Protein AF-A0A9W6GHK4-F1 (afdb_monomer)

Sequence (137 aa):
MLEIPKNQKNQIIHLLKTLLHNEEKVIFAYLYGSFIEQDFFNDIDIAIYCSEIESVFNFQTDMKIKISDELINAGIDISPDYIDLRVINNAPYDFLIEVLDRGVLIVDKNPELRTNLIEKVSLNYRINQIVLSEFYK

Radius of gyration: 15.65 Å; Cα contacts (8 Å, |Δi|>4): 175; chains: 1; bounding box: 34×39×37 Å

Nearest PDB structures (foldseek):
  6m6u-assembly1_A  TM=6.436E-01  e=5.020E-07  Shewanella oneidensis MR-1
  7ae2-assembly1_B-2  TM=5.950E-01  e=4.483E-06  Aphanizomenon flos-aquae 2012/KM1/D3
  8xeh-assembly1_E  TM=6.493E-01  e=2.392E-05  Legionella pneumophila
  7ae9-assembly1_E  TM=5.860E-01  e=6.703E-05  Aphanizomenon flos-aquae 2012/KM1/D3
  3jz0-assembly1_B  TM=6.076E-01  e=1.405E-02  Enterococcus faecium

Solvent-accessible surface area (backbone atoms only — not comparable to full-atom values): 7663 Å² total; per-residue (Å²): 126,48,85,56,55,74,70,56,52,56,51,51,52,53,51,51,30,52,56,48,60,70,35,82,53,46,39,32,30,29,40,20,66,49,48,69,78,41,83,60,29,73,43,46,34,33,42,32,34,58,55,96,69,97,46,70,69,59,52,40,52,54,48,29,46,55,51,21,53,54,35,40,76,73,73,40,91,47,63,40,90,42,41,51,60,42,75,48,80,82,50,59,59,70,62,48,46,53,44,68,76,68,27,48,81,59,34,72,76,46,64,66,64,54,48,55,49,51,52,55,43,52,52,52,47,65,75,41,42,69,62,52,61,62,72,75,106

pLDDT: mean 89.53, std 11.02, range [48.72, 98.44]

Structure (mmCIF, N/CA/C/O backbone):
data_AF-A0A9W6GHK4-F1
#
_entry.id   AF-A0A9W6GHK4-F1
#
loop_
_atom_site.group_PDB
_atom_site.id
_atom_site.type_symbol
_atom_site.label_atom_id
_atom_site.label_alt_id
_atom_site.label_comp_id
_atom_site.label_asym_id
_atom_site.label_entity_id
_atom_site.label_seq_id
_atom_site.pdbx_PDB_ins_code
_atom_site.Cartn_x
_atom_site.Cartn_y
_atom_site.Cartn_z
_atom_site.occupancy
_atom_site.B_iso_or_equiv
_atom_site.auth_seq_id
_atom_site.auth_comp_id
_atom_site.auth_asym_id
_atom_site.auth_atom_id
_atom_site.pdbx_PDB_model_num
ATOM 1 N N . MET A 1 1 ? -7.293 -16.574 12.101 1.00 48.72 1 MET A N 1
ATOM 2 C CA . MET A 1 1 ? -8.280 -16.428 11.017 1.00 48.72 1 MET A CA 1
ATOM 3 C C . MET A 1 1 ? -9.223 -15.322 11.440 1.00 48.72 1 MET A C 1
ATOM 5 O O . MET A 1 1 ? -9.888 -15.484 12.457 1.00 48.72 1 MET A O 1
ATOM 9 N N . LEU A 1 2 ? -9.181 -14.177 10.762 1.00 56.16 2 LEU A N 1
ATOM 10 C CA . LEU A 1 2 ? -10.113 -13.083 11.018 1.00 56.16 2 LEU A CA 1
ATOM 11 C C . LEU A 1 2 ? -11.357 -13.341 10.163 1.00 56.16 2 LEU A C 1
ATOM 13 O O . LEU A 1 2 ? -11.293 -13.325 8.937 1.00 56.16 2 LEU A O 1
ATOM 17 N N . GLU A 1 3 ? -12.491 -13.632 10.796 1.00 56.59 3 GLU A N 1
ATOM 18 C CA . GLU A 1 3 ? -13.773 -13.723 10.093 1.00 56.59 3 GLU A CA 1
ATOM 19 C C . GLU A 1 3 ? -14.415 -12.338 10.072 1.00 56.59 3 GLU A C 1
ATOM 21 O O . GLU A 1 3 ? -15.129 -11.950 10.995 1.00 56.59 3 GLU A O 1
ATOM 26 N N . ILE A 1 4 ? -14.121 -11.563 9.029 1.00 64.50 4 ILE A N 1
ATOM 27 C CA . ILE A 1 4 ? -14.676 -10.220 8.852 1.00 64.50 4 ILE A CA 1
ATOM 28 C C . ILE A 1 4 ? -15.874 -10.311 7.897 1.00 64.50 4 ILE A C 1
ATOM 30 O O . ILE A 1 4 ? -15.704 -10.662 6.727 1.00 64.50 4 ILE A O 1
ATOM 34 N N . PRO A 1 5 ? -17.103 -9.987 8.344 1.00 63.66 5 PRO A N 1
ATOM 35 C CA . PRO A 1 5 ? -18.279 -9.970 7.487 1.00 63.66 5 PRO A CA 1
ATOM 36 C C . PRO A 1 5 ? -18.081 -9.088 6.250 1.00 63.66 5 PRO A C 1
ATOM 38 O O . PRO A 1 5 ? -17.515 -7.998 6.322 1.00 63.66 5 PRO A O 1
ATOM 41 N N . LYS A 1 6 ? -18.662 -9.489 5.115 1.00 66.25 6 LYS A N 1
ATOM 42 C CA . LYS A 1 6 ? -18.575 -8.756 3.836 1.00 66.25 6 LYS A CA 1
ATOM 43 C C . LYS A 1 6 ? -18.933 -7.263 3.930 1.00 66.25 6 LYS A C 1
ATOM 45 O O . LYS A 1 6 ? -18.382 -6.451 3.192 1.00 66.25 6 LYS A O 1
ATOM 50 N N . ASN A 1 7 ? -19.832 -6.887 4.843 1.00 68.88 7 ASN A N 1
ATOM 51 C CA . ASN A 1 7 ? -20.174 -5.483 5.094 1.00 68.88 7 ASN A CA 1
ATOM 52 C C . ASN A 1 7 ? -18.987 -4.694 5.685 1.00 68.88 7 ASN A C 1
ATOM 54 O O . ASN A 1 7 ? -18.662 -3.608 5.209 1.00 68.88 7 ASN A O 1
ATOM 58 N N . GLN A 1 8 ? -18.271 -5.285 6.645 1.00 78.81 8 GLN A N 1
ATOM 59 C CA . GLN A 1 8 ? -17.060 -4.694 7.214 1.00 78.81 8 GLN A CA 1
ATOM 60 C C . GLN A 1 8 ? -15.937 -4.601 6.172 1.00 78.81 8 GLN A C 1
ATOM 62 O O . GLN A 1 8 ? -15.236 -3.599 6.141 1.00 78.81 8 GLN A O 1
ATOM 67 N N . LYS A 1 9 ? -15.817 -5.562 5.243 1.00 85.00 9 LYS A N 1
ATOM 68 C CA . LYS A 1 9 ? -14.825 -5.506 4.148 1.00 85.00 9 LYS A CA 1
ATOM 69 C C . LYS A 1 9 ? -14.945 -4.230 3.304 1.00 85.00 9 LYS A C 1
ATOM 71 O O . LYS A 1 9 ? -13.951 -3.552 3.060 1.00 85.00 9 LYS A O 1
ATOM 76 N N . ASN A 1 10 ? -16.160 -3.864 2.892 1.00 87.88 10 ASN A N 1
ATOM 77 C CA . ASN A 1 10 ? -16.385 -2.632 2.126 1.00 87.88 10 ASN A CA 1
ATOM 78 C C . ASN A 1 10 ? -16.068 -1.373 2.945 1.00 87.88 10 ASN A C 1
ATOM 80 O O . ASN A 1 10 ? -15.508 -0.417 2.407 1.00 87.88 10 ASN A O 1
ATOM 84 N N . GLN A 1 11 ? -16.397 -1.384 4.239 1.00 90.25 11 GLN A N 1
ATOM 85 C CA . GLN A 1 11 ? -16.070 -0.294 5.155 1.00 90.25 11 GLN A CA 1
ATOM 86 C C . GLN A 1 11 ? -14.551 -0.136 5.318 1.00 90.25 11 GLN A C 1
ATOM 88 O O . GLN A 1 11 ? -14.049 0.976 5.177 1.00 90.25 11 GLN A O 1
ATOM 93 N N . ILE A 1 12 ? -13.813 -1.236 5.503 1.00 92.19 12 ILE A N 1
ATOM 94 C CA . ILE A 1 12 ? -12.342 -1.253 5.550 1.00 92.19 12 ILE A CA 1
ATOM 95 C C . ILE A 1 12 ? -11.771 -0.632 4.274 1.00 92.19 12 ILE A C 1
ATOM 97 O O . ILE A 1 12 ? -10.981 0.302 4.348 1.00 92.19 12 ILE A O 1
ATOM 101 N N . ILE A 1 13 ? -12.212 -1.086 3.095 1.00 93.69 13 ILE A N 1
ATOM 102 C CA . ILE A 1 13 ? -11.730 -0.548 1.813 1.00 93.69 13 ILE A CA 1
ATOM 103 C C . ILE A 1 13 ? -11.984 0.962 1.721 1.00 93.69 13 ILE A C 1
ATOM 105 O O . ILE A 1 13 ? -11.124 1.699 1.243 1.00 93.69 13 ILE A O 1
ATOM 109 N N . HIS A 1 14 ? -13.147 1.440 2.168 1.00 94.75 14 HIS A N 1
ATOM 110 C CA . HIS A 1 14 ? -13.471 2.865 2.144 1.00 94.75 14 HIS A CA 1
ATOM 111 C C . HIS A 1 14 ? -12.576 3.692 3.082 1.00 94.75 14 HIS A C 1
ATOM 113 O O . HIS A 1 14 ? -12.081 4.750 2.683 1.00 94.75 14 HIS A O 1
ATOM 119 N N . LEU A 1 15 ? -12.323 3.194 4.295 1.00 96.12 15 LEU A N 1
ATOM 120 C CA . LEU A 1 15 ? -11.421 3.828 5.259 1.00 96.12 15 LEU A CA 1
ATOM 121 C C . LEU A 1 15 ? -9.986 3.862 4.728 1.00 96.12 15 LEU A C 1
ATOM 123 O O . LEU A 1 15 ? -9.373 4.927 4.698 1.00 96.12 15 LEU A O 1
ATOM 127 N N . LEU A 1 16 ? -9.488 2.740 4.200 1.00 97.06 16 LEU A N 1
ATOM 128 C CA . LEU A 1 16 ? -8.157 2.648 3.594 1.00 97.06 16 LEU A CA 1
ATOM 129 C C . LEU A 1 16 ? -7.998 3.613 2.420 1.00 97.06 16 LEU A C 1
ATOM 131 O O . LEU A 1 16 ? -7.000 4.327 2.350 1.00 97.06 16 LEU A O 1
ATOM 135 N N . LYS A 1 17 ? -8.992 3.683 1.526 1.00 97.56 17 LYS A N 1
ATOM 136 C CA . LYS A 1 17 ? -9.010 4.652 0.421 1.00 97.56 17 LYS A CA 1
ATOM 137 C C . LYS A 1 17 ? -8.858 6.077 0.934 1.00 97.56 17 LYS A C 1
ATOM 139 O O . LYS A 1 17 ? -8.023 6.813 0.425 1.00 97.56 17 LYS A O 1
ATOM 144 N N . THR A 1 18 ? -9.639 6.450 1.942 1.00 97.50 18 THR A N 1
ATOM 145 C CA . THR A 1 18 ? -9.652 7.813 2.486 1.00 97.50 18 THR A CA 1
ATOM 146 C C . THR A 1 18 ? -8.335 8.148 3.184 1.00 97.50 18 THR A C 1
ATOM 148 O O . THR A 1 18 ? -7.713 9.166 2.881 1.00 97.50 18 THR A O 1
ATOM 151 N N . LEU A 1 19 ? -7.867 7.264 4.066 1.00 97.75 19 LEU A N 1
ATOM 152 C CA . LEU A 1 19 ? -6.635 7.436 4.832 1.00 97.75 19 LEU A CA 1
ATOM 153 C C . LEU A 1 19 ? -5.412 7.538 3.914 1.00 97.75 19 LEU A C 1
ATOM 155 O O . LEU A 1 19 ? -4.631 8.481 4.032 1.00 97.75 19 LEU A O 1
ATOM 159 N N . LEU A 1 20 ? -5.264 6.607 2.967 1.00 97.88 20 LEU A N 1
ATOM 160 C CA . LEU A 1 20 ? -4.122 6.576 2.049 1.00 97.88 20 LEU A CA 1
ATOM 161 C C . LEU A 1 20 ? -4.184 7.700 1.009 1.00 97.88 20 LEU A C 1
ATOM 163 O O . LEU A 1 20 ? -3.148 8.215 0.588 1.00 97.88 20 LEU A O 1
ATOM 167 N N . HIS A 1 21 ? -5.383 8.129 0.611 1.00 97.56 21 HIS A N 1
ATOM 168 C CA . HIS A 1 21 ? -5.535 9.299 -0.247 1.00 97.56 21 HIS A CA 1
ATOM 169 C C . HIS A 1 21 ? -5.087 10.583 0.466 1.00 97.56 21 HIS A C 1
ATOM 171 O O . HIS A 1 21 ? -4.462 11.439 -0.155 1.00 97.56 21 HIS A O 1
ATOM 177 N N . ASN A 1 22 ? -5.340 10.713 1.767 1.00 97.38 22 ASN A N 1
ATOM 178 C CA . ASN A 1 22 ? -4.958 11.902 2.532 1.00 97.38 22 ASN A CA 1
ATOM 179 C C . ASN A 1 22 ? -3.492 11.894 2.994 1.00 97.38 22 ASN A C 1
ATOM 181 O O . ASN A 1 22 ? -2.968 12.937 3.371 1.00 97.38 22 ASN A O 1
ATOM 185 N N . GLU A 1 23 ? -2.810 10.748 2.948 1.00 97.44 23 GLU A N 1
ATOM 186 C CA . GLU A 1 23 ? -1.383 10.659 3.262 1.00 97.44 23 GLU A CA 1
ATOM 187 C C . GLU A 1 23 ? -0.534 11.222 2.113 1.00 97.44 23 GLU A C 1
ATOM 189 O O . GLU A 1 23 ? -0.413 10.590 1.064 1.00 97.44 23 GLU A O 1
ATOM 194 N N . GLU A 1 24 ? 0.064 12.403 2.292 1.00 96.06 24 GLU A N 1
ATOM 195 C CA . GLU A 1 24 ? 0.813 13.123 1.245 1.00 96.06 24 GLU A CA 1
ATOM 196 C C . GLU A 1 24 ? 1.923 12.279 0.616 1.00 96.06 24 GLU A C 1
ATOM 198 O O . GLU A 1 24 ? 2.124 12.320 -0.598 1.00 96.06 24 GLU A O 1
ATOM 203 N N . LYS A 1 25 ? 2.593 11.456 1.430 1.00 97.50 25 LYS A N 1
ATOM 204 C CA . LYS A 1 25 ? 3.694 10.598 0.986 1.00 97.50 25 LYS A CA 1
ATOM 205 C C . LYS A 1 25 ? 3.245 9.455 0.079 1.00 97.50 25 LYS A C 1
ATOM 207 O O . LYS A 1 25 ? 4.073 8.909 -0.642 1.00 97.50 25 LYS A O 1
ATOM 212 N N . VAL A 1 26 ? 1.972 9.059 0.099 1.00 98.12 26 VAL A N 1
ATOM 213 C CA . VAL A 1 26 ? 1.437 7.986 -0.754 1.00 98.12 26 VAL A CA 1
ATOM 214 C C . VAL A 1 26 ? 1.040 8.562 -2.109 1.00 98.12 26 VAL A C 1
ATOM 216 O O . VAL A 1 26 ? 0.201 9.457 -2.178 1.00 98.12 26 VAL A O 1
ATOM 219 N N . ILE A 1 27 ? 1.598 8.023 -3.194 1.00 98.31 27 ILE A N 1
ATOM 220 C CA . ILE A 1 27 ? 1.280 8.433 -4.570 1.00 98.31 27 ILE A CA 1
ATOM 221 C C . ILE A 1 27 ? 0.201 7.526 -5.161 1.00 98.31 27 ILE A C 1
ATOM 223 O O . ILE A 1 27 ? -0.793 8.012 -5.694 1.00 98.31 27 ILE A O 1
ATOM 227 N N . PHE A 1 28 ? 0.367 6.211 -5.051 1.00 98.44 28 PHE A N 1
ATOM 228 C CA . PHE A 1 28 ? -0.670 5.246 -5.404 1.00 98.44 28 PHE A CA 1
ATOM 229 C C . PHE A 1 28 ? -0.580 4.014 -4.511 1.00 98.44 28 PHE A C 1
ATOM 231 O O . PHE A 1 28 ? 0.471 3.724 -3.937 1.00 98.44 28 PHE A O 1
ATOM 238 N N . ALA A 1 29 ? -1.695 3.303 -4.375 1.00 98.31 29 ALA A N 1
ATOM 239 C CA . ALA A 1 29 ? -1.795 2.140 -3.509 1.00 98.31 29 ALA A CA 1
ATOM 240 C C . ALA A 1 29 ? -2.726 1.076 -4.089 1.00 98.31 29 ALA A C 1
ATOM 242 O O . ALA A 1 29 ? -3.762 1.393 -4.681 1.00 98.31 29 ALA A O 1
ATOM 243 N N . TYR A 1 30 ? -2.367 -0.179 -3.853 1.00 98.12 30 TYR A N 1
ATOM 244 C CA . TYR A 1 30 ? -3.135 -1.363 -4.198 1.00 98.12 30 TYR A CA 1
ATOM 245 C C . TYR A 1 30 ? -3.440 -2.165 -2.938 1.00 98.12 30 TYR A C 1
ATOM 247 O O . TYR A 1 30 ? -2.595 -2.290 -2.053 1.00 98.12 30 TYR A O 1
ATOM 255 N N . LEU A 1 31 ? -4.632 -2.744 -2.888 1.00 96.38 31 LEU A N 1
ATOM 256 C CA . LEU A 1 31 ? -4.907 -3.899 -2.038 1.00 96.38 31 LEU A CA 1
ATOM 257 C C . LEU A 1 31 ? -4.646 -5.154 -2.851 1.00 96.38 31 LEU A C 1
ATOM 259 O O . LEU A 1 31 ? -5.024 -5.190 -4.018 1.00 96.38 31 LEU A O 1
ATOM 263 N N . TYR A 1 32 ? -4.026 -6.167 -2.268 1.00 93.75 32 TYR A N 1
ATOM 264 C CA . TYR A 1 32 ? -3.729 -7.414 -2.972 1.00 93.75 32 TYR A CA 1
ATOM 265 C C . TYR A 1 32 ? -3.938 -8.616 -2.044 1.00 93.75 32 TYR A C 1
ATOM 267 O O . TYR A 1 32 ? -4.604 -8.489 -1.015 1.00 93.75 32 TYR A O 1
ATOM 275 N N . GLY A 1 33 ? -3.463 -9.790 -2.458 1.00 87.56 33 GLY A N 1
ATOM 276 C CA . GLY A 1 33 ? -3.469 -10.991 -1.630 1.00 87.56 33 GLY A CA 1
ATOM 277 C C . GLY A 1 33 ? -4.859 -11.508 -1.252 1.00 87.56 33 GLY A C 1
ATOM 278 O O . GLY A 1 33 ? -5.872 -11.263 -1.923 1.00 87.56 33 GLY A O 1
ATOM 279 N N . SER A 1 34 ? -4.898 -12.258 -0.149 1.00 82.44 34 SER A N 1
ATOM 280 C CA . SER A 1 34 ? -6.093 -12.997 0.279 1.00 82.44 34 SER A CA 1
ATOM 281 C C . SER A 1 34 ? -7.263 -12.075 0.631 1.00 82.44 34 SER A C 1
ATOM 283 O O . SER A 1 34 ? -8.422 -12.437 0.408 1.00 82.44 34 SER A O 1
ATOM 285 N N . PHE A 1 35 ? -6.962 -10.848 1.080 1.00 82.38 35 PHE A N 1
ATOM 286 C CA . PHE A 1 35 ? -7.957 -9.822 1.375 1.00 82.38 35 PHE A CA 1
ATOM 287 C C . PHE A 1 35 ? -8.863 -9.535 0.177 1.00 82.38 35 PHE A C 1
ATOM 289 O O . PHE A 1 35 ? -10.049 -9.271 0.354 1.00 82.38 35 PHE A O 1
ATOM 296 N N . ILE A 1 36 ? -8.352 -9.598 -1.053 1.00 79.62 36 ILE A N 1
ATOM 297 C CA . ILE A 1 36 ? -9.153 -9.356 -2.257 1.00 79.62 36 ILE A CA 1
ATOM 298 C C . ILE A 1 36 ? -9.786 -10.645 -2.778 1.00 79.62 36 ILE A C 1
ATOM 300 O O . ILE A 1 36 ? -10.974 -10.640 -3.103 1.00 79.62 36 ILE A O 1
ATOM 304 N N . G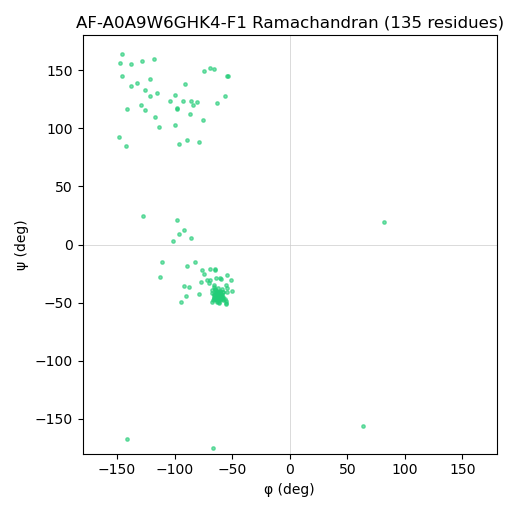LU A 1 37 ? -9.024 -11.735 -2.818 1.00 74.62 37 GLU A N 1
ATOM 305 C CA . GLU A 1 37 ? -9.414 -12.973 -3.501 1.00 74.62 37 GLU A CA 1
ATOM 306 C C . GLU A 1 37 ? -10.475 -13.798 -2.758 1.00 74.62 37 GLU A C 1
ATOM 308 O O . GLU A 1 37 ? -11.201 -14.568 -3.388 1.00 74.62 37 GLU A O 1
ATOM 313 N N . GLN A 1 38 ? -10.572 -13.661 -1.432 1.00 71.31 38 GLN A N 1
ATOM 314 C CA . GLN A 1 38 ? -11.359 -14.568 -0.596 1.00 71.31 38 GLN A CA 1
ATOM 315 C C . GLN A 1 38 ? -12.348 -13.828 0.321 1.00 71.31 38 GLN A C 1
ATOM 317 O O . GLN A 1 38 ? -12.215 -12.634 0.620 1.00 71.31 38 GLN A O 1
ATOM 322 N N . ASP A 1 39 ? -13.382 -14.555 0.756 1.00 66.62 39 ASP A N 1
ATOM 323 C CA . ASP A 1 39 ? -14.315 -14.100 1.798 1.00 66.62 39 ASP A CA 1
ATOM 324 C C . ASP A 1 39 ? -13.692 -14.210 3.203 1.00 66.62 39 ASP A C 1
ATOM 326 O O . ASP A 1 39 ? -14.095 -13.486 4.110 1.00 66.62 39 ASP A O 1
ATOM 330 N N . PHE A 1 40 ? -12.675 -15.065 3.360 1.00 65.12 40 PHE A N 1
ATOM 331 C CA . PHE A 1 40 ? -11.865 -15.218 4.567 1.00 65.12 40 PHE A CA 1
ATOM 332 C C . PHE A 1 40 ? -10.426 -14.814 4.260 1.00 65.12 40 PHE A C 1
ATOM 334 O O . PHE A 1 40 ? -9.850 -15.291 3.288 1.00 65.12 40 PHE A O 1
ATOM 341 N N . PHE A 1 41 ? -9.837 -13.967 5.093 1.00 71.75 41 PHE A N 1
ATOM 342 C CA . PHE A 1 41 ? -8.455 -13.522 4.937 1.00 71.75 41 PHE A CA 1
ATOM 343 C C . PHE A 1 41 ? -7.758 -13.506 6.296 1.00 71.75 41 PHE A C 1
ATOM 345 O O . PHE A 1 41 ? -8.399 -13.447 7.350 1.00 71.75 41 PHE A O 1
ATOM 352 N N . ASN A 1 42 ? -6.435 -13.628 6.276 1.00 74.12 42 ASN A N 1
ATOM 353 C CA . ASN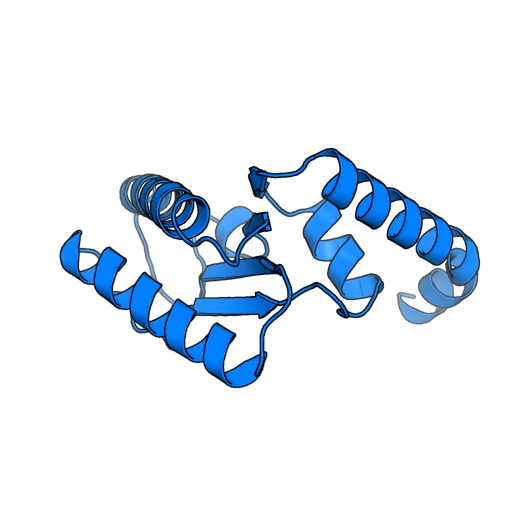 A 1 42 ? -5.642 -13.633 7.503 1.00 74.12 42 ASN A CA 1
ATOM 354 C C . ASN A 1 42 ? -5.177 -12.225 7.876 1.00 74.12 42 ASN A C 1
ATOM 356 O O . ASN A 1 42 ? -5.160 -11.894 9.056 1.00 74.12 42 ASN A O 1
ATOM 360 N N . ASP A 1 43 ? -4.861 -11.419 6.872 1.00 86.38 43 ASP A N 1
ATOM 361 C CA . ASP A 1 43 ? -4.246 -10.103 6.944 1.00 86.38 43 ASP A CA 1
ATOM 362 C C . ASP A 1 43 ? -4.777 -9.177 5.835 1.00 86.38 43 ASP A C 1
ATOM 364 O O . ASP A 1 43 ? -5.443 -9.599 4.886 1.00 86.38 43 ASP A O 1
ATOM 368 N N . ILE A 1 44 ? -4.538 -7.876 6.003 1.00 91.69 44 ILE A N 1
ATOM 369 C CA . ILE A 1 44 ? -4.826 -6.839 5.012 1.00 91.69 44 ILE A CA 1
ATOM 370 C C . ILE A 1 44 ? -3.518 -6.500 4.295 1.00 91.69 44 ILE A C 1
ATOM 372 O O . ILE A 1 44 ? -2.687 -5.759 4.827 1.00 91.69 44 ILE A O 1
ATOM 376 N N . ASP A 1 45 ? -3.361 -7.016 3.078 1.00 94.62 45 ASP A N 1
ATOM 377 C CA . ASP A 1 45 ? -2.191 -6.773 2.234 1.00 94.62 45 ASP A CA 1
ATOM 378 C C . ASP A 1 45 ? -2.323 -5.453 1.458 1.00 94.62 45 ASP A C 1
ATOM 380 O O . ASP A 1 45 ? -3.244 -5.261 0.653 1.00 94.62 45 ASP A O 1
ATOM 384 N N . ILE A 1 46 ? -1.384 -4.529 1.679 1.00 97.38 46 ILE A N 1
ATOM 385 C CA . ILE A 1 46 ? -1.393 -3.186 1.084 1.00 97.38 46 ILE A CA 1
ATOM 386 C C . ILE A 1 46 ? -0.045 -2.886 0.436 1.00 97.38 46 ILE A C 1
ATOM 388 O O . ILE A 1 46 ? 0.993 -2.865 1.091 1.00 97.38 46 ILE A O 1
ATOM 392 N N . ALA A 1 47 ? -0.042 -2.623 -0.864 1.00 97.81 47 ALA A N 1
ATOM 393 C CA . ALA A 1 47 ? 1.143 -2.224 -1.608 1.00 97.81 47 ALA A CA 1
ATOM 394 C C . ALA A 1 47 ? 1.065 -0.725 -1.889 1.00 97.81 47 ALA A C 1
ATOM 396 O O . ALA A 1 47 ? 0.094 -0.261 -2.483 1.00 97.81 47 ALA A O 1
ATOM 397 N N . ILE A 1 48 ? 2.077 0.038 -1.477 1.00 98.19 48 ILE A N 1
ATOM 398 C CA . ILE A 1 48 ? 2.085 1.497 -1.611 1.00 98.19 48 ILE A CA 1
ATOM 399 C C . ILE A 1 48 ? 3.326 1.982 -2.346 1.00 98.19 48 ILE A C 1
ATOM 401 O O . ILE A 1 48 ? 4.448 1.588 -2.039 1.00 98.19 48 ILE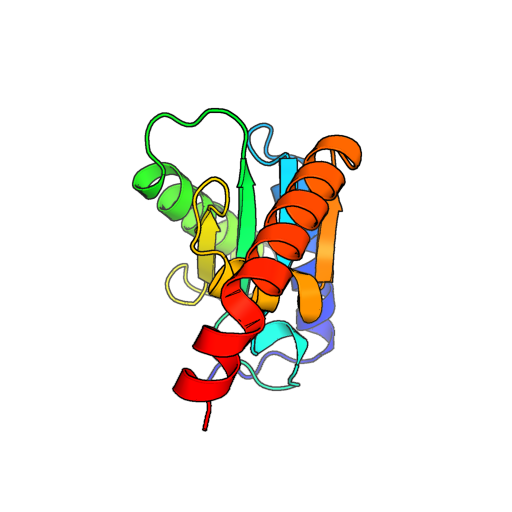 A O 1
ATOM 405 N N . TYR A 1 49 ? 3.126 2.861 -3.318 1.00 98.12 49 TYR A N 1
ATOM 406 C CA . TYR A 1 49 ? 4.203 3.618 -3.934 1.00 98.12 49 TYR A CA 1
ATOM 407 C C . TYR A 1 49 ? 4.225 5.012 -3.324 1.00 98.12 49 TYR A C 1
ATOM 409 O O . TYR A 1 49 ? 3.200 5.701 -3.296 1.00 98.12 49 TYR A O 1
ATOM 417 N N . CYS A 1 50 ? 5.394 5.435 -2.861 1.00 97.25 50 CYS A N 1
ATOM 418 C CA . CYS A 1 50 ? 5.556 6.665 -2.103 1.00 97.25 50 CYS A CA 1
ATOM 419 C C . CYS A 1 50 ? 6.456 7.680 -2.806 1.00 97.25 50 CYS A C 1
ATOM 421 O O . CYS A 1 50 ? 7.274 7.332 -3.658 1.00 97.25 50 CYS A O 1
ATOM 423 N N . SER A 1 51 ? 6.328 8.945 -2.416 1.00 95.75 51 SER A N 1
ATOM 424 C CA . SER A 1 51 ? 7.363 9.949 -2.651 1.00 95.75 51 SER A CA 1
ATOM 425 C C . SER A 1 51 ? 8.617 9.627 -1.826 1.00 95.75 51 SER A C 1
ATOM 427 O O . SER A 1 51 ? 8.701 8.590 -1.166 1.00 95.75 51 SER A O 1
ATOM 429 N N . GLU A 1 52 ? 9.608 10.515 -1.853 1.00 93.19 52 GLU A N 1
ATOM 430 C CA . GLU A 1 52 ? 10.804 10.370 -1.026 1.00 93.19 52 GLU A CA 1
ATOM 431 C C . GLU A 1 52 ? 10.435 10.247 0.465 1.00 93.19 52 GLU A C 1
ATOM 433 O O . GLU A 1 52 ? 9.656 11.040 1.002 1.00 93.19 52 GLU A O 1
ATOM 438 N N . ILE A 1 53 ? 10.964 9.205 1.110 1.00 94.06 53 ILE A N 1
ATOM 439 C CA . ILE A 1 53 ? 10.772 8.900 2.529 1.00 94.06 53 ILE A CA 1
ATOM 440 C C . ILE A 1 53 ? 12.124 8.590 3.164 1.00 94.06 53 ILE A C 1
ATOM 442 O O . ILE A 1 53 ? 12.949 7.901 2.571 1.00 94.06 53 ILE A O 1
ATOM 446 N N . GLU A 1 54 ? 12.341 9.086 4.381 1.00 91.44 54 GLU A N 1
ATOM 447 C CA . GLU A 1 54 ? 13.625 8.954 5.085 1.00 91.44 54 GLU A CA 1
ATOM 448 C C . GLU A 1 54 ? 13.938 7.505 5.477 1.00 91.44 54 GLU A C 1
ATOM 450 O O . GLU A 1 54 ? 15.066 7.039 5.344 1.00 91.44 54 GLU A O 1
ATOM 455 N N . SER A 1 55 ? 12.927 6.779 5.960 1.00 95.75 55 SER A N 1
ATOM 456 C CA . SER A 1 55 ? 13.043 5.380 6.366 1.00 95.75 55 SER A CA 1
ATOM 457 C C . SER A 1 55 ? 11.794 4.621 5.951 1.00 95.75 55 SER A C 1
ATOM 459 O O . SER A 1 55 ? 10.694 4.890 6.437 1.00 95.75 55 SER A O 1
ATOM 461 N N . VAL A 1 56 ? 11.986 3.643 5.063 1.00 94.94 56 VAL A N 1
ATOM 462 C CA . VAL A 1 56 ? 10.932 2.728 4.609 1.00 94.94 56 VAL A CA 1
ATOM 463 C C . VAL A 1 56 ? 10.328 1.977 5.798 1.00 94.94 56 VAL A C 1
ATOM 465 O O . VAL A 1 56 ? 9.111 1.939 5.940 1.00 94.94 56 VAL A O 1
ATOM 468 N N . PHE A 1 57 ? 11.171 1.463 6.697 1.00 94.62 57 PHE A N 1
ATOM 469 C CA . PHE A 1 57 ? 10.731 0.691 7.860 1.00 94.62 57 PHE A CA 1
ATOM 470 C C . PHE A 1 57 ? 9.866 1.513 8.826 1.00 94.62 57 PHE A C 1
ATOM 472 O O . PHE A 1 57 ? 8.795 1.059 9.234 1.00 94.62 57 PHE A O 1
ATOM 479 N N . ASN A 1 58 ? 10.307 2.731 9.163 1.00 96.62 58 ASN A N 1
ATOM 480 C CA . ASN A 1 58 ? 9.552 3.604 10.067 1.00 96.62 58 ASN A CA 1
ATOM 481 C C . ASN A 1 58 ? 8.214 3.974 9.431 1.00 96.62 58 ASN A C 1
ATOM 483 O O . ASN A 1 58 ? 7.172 3.806 10.050 1.00 96.62 58 ASN A O 1
ATOM 487 N N . PHE A 1 59 ? 8.238 4.370 8.156 1.00 96.75 59 PHE A N 1
ATOM 488 C CA . PHE A 1 59 ? 7.027 4.741 7.439 1.00 96.75 59 PHE A CA 1
ATOM 489 C C . PHE A 1 59 ? 6.014 3.591 7.364 1.00 96.75 59 PHE A C 1
ATOM 491 O O . PHE A 1 59 ? 4.831 3.804 7.613 1.00 96.75 59 PHE A O 1
ATOM 498 N N . GLN A 1 60 ? 6.458 2.365 7.070 1.00 96.75 60 GLN A N 1
ATOM 499 C CA . GLN A 1 60 ? 5.572 1.198 7.072 1.00 96.75 60 GLN A CA 1
ATOM 500 C C . GLN A 1 60 ? 4.962 0.958 8.455 1.00 96.75 60 GLN A C 1
ATOM 502 O O . GLN A 1 60 ? 3.761 0.726 8.553 1.00 96.75 60 GLN A O 1
ATOM 507 N N . THR A 1 61 ? 5.774 1.024 9.512 1.00 96.81 61 THR A N 1
ATOM 508 C CA . THR A 1 61 ? 5.325 0.790 10.892 1.00 96.81 61 THR A CA 1
ATOM 509 C C . THR A 1 61 ? 4.301 1.837 11.324 1.00 96.81 61 THR A C 1
ATOM 511 O O . THR A 1 61 ? 3.206 1.480 11.758 1.00 96.81 61 THR A O 1
ATOM 514 N N . ASP A 1 62 ? 4.607 3.118 11.120 1.00 97.06 62 ASP A N 1
ATOM 515 C CA . ASP A 1 62 ? 3.724 4.234 11.466 1.00 97.06 62 ASP A CA 1
ATOM 516 C C . ASP A 1 62 ? 2.395 4.148 10.706 1.00 97.06 62 ASP A C 1
ATOM 518 O O . ASP A 1 62 ? 1.324 4.357 11.276 1.00 97.06 62 ASP A O 1
ATOM 522 N N . MET A 1 63 ? 2.441 3.778 9.422 1.00 97.69 63 MET A N 1
ATOM 523 C CA . MET A 1 63 ? 1.236 3.603 8.614 1.00 97.69 63 MET A CA 1
ATOM 524 C C . MET A 1 63 ? 0.386 2.416 9.069 1.00 97.69 63 MET A C 1
ATOM 526 O O . MET A 1 63 ? -0.837 2.540 9.084 1.00 97.69 63 MET A O 1
ATOM 530 N N . LYS A 1 64 ? 0.990 1.287 9.465 1.00 97.44 64 LYS A N 1
ATOM 531 C CA . LYS A 1 64 ? 0.244 0.142 10.021 1.00 97.44 64 LYS A CA 1
ATOM 532 C C . LYS A 1 64 ? -0.503 0.539 11.293 1.00 97.44 64 LYS A C 1
ATOM 534 O O . LYS A 1 64 ? -1.684 0.227 11.419 1.00 97.44 64 LYS A O 1
ATOM 539 N N . ILE A 1 65 ? 0.160 1.272 12.191 1.00 97.56 65 ILE A N 1
ATOM 540 C CA . ILE A 1 65 ? -0.452 1.790 13.423 1.00 97.56 65 ILE A CA 1
ATOM 541 C C . ILE A 1 65 ? -1.601 2.745 13.080 1.00 97.56 65 ILE A C 1
ATOM 543 O O . ILE A 1 65 ? -2.724 2.530 13.520 1.00 97.56 65 ILE A O 1
ATOM 547 N N . LYS A 1 66 ? -1.360 3.728 12.203 1.00 97.38 66 LYS A N 1
ATOM 548 C CA . LYS A 1 66 ? -2.372 4.709 11.780 1.00 97.38 66 LYS A CA 1
ATOM 549 C C . LYS A 1 66 ? -3.607 4.053 11.153 1.00 97.38 66 LYS A C 1
ATOM 551 O O . LYS A 1 66 ? -4.727 4.485 11.406 1.00 97.38 66 LYS A O 1
ATOM 556 N N . ILE A 1 67 ? -3.413 3.024 10.328 1.00 97.25 67 ILE A N 1
ATOM 557 C CA . ILE A 1 67 ? -4.515 2.260 9.733 1.00 97.25 67 ILE A CA 1
ATOM 558 C C . ILE A 1 67 ? -5.286 1.500 10.813 1.00 97.25 67 ILE A C 1
ATOM 560 O O . ILE A 1 67 ? -6.511 1.556 10.818 1.00 97.25 67 ILE A O 1
ATOM 564 N N . SER A 1 68 ? -4.591 0.804 11.715 1.00 96.50 68 SER A N 1
ATOM 565 C CA . SER A 1 68 ? -5.229 0.074 12.817 1.00 96.50 68 SER A CA 1
ATOM 566 C C . SER A 1 68 ? -6.071 1.004 13.693 1.00 96.50 68 SER A C 1
ATOM 568 O O . SER A 1 68 ? -7.244 0.715 13.917 1.00 96.50 68 SER A O 1
ATOM 570 N N . ASP A 1 69 ? -5.528 2.157 14.091 1.00 97.06 69 ASP A N 1
ATOM 571 C CA . ASP A 1 69 ? -6.243 3.142 14.907 1.00 97.06 69 ASP A CA 1
ATOM 572 C C . ASP A 1 69 ? -7.526 3.631 14.212 1.00 97.06 69 ASP A C 1
ATOM 574 O O . ASP A 1 69 ? -8.586 3.709 14.835 1.00 97.06 69 ASP A O 1
ATOM 578 N N . GLU A 1 70 ? -7.463 3.915 12.907 1.00 96.31 70 GLU A N 1
ATOM 579 C CA . GLU A 1 70 ? -8.629 4.345 12.125 1.00 96.31 70 GLU A CA 1
ATOM 580 C C . GLU A 1 70 ? -9.704 3.250 12.038 1.00 96.31 70 GLU A C 1
ATOM 582 O O . GLU A 1 70 ? -10.901 3.529 12.145 1.00 96.31 70 GLU A O 1
ATOM 587 N N . LEU A 1 71 ? -9.291 1.990 11.881 1.00 94.12 71 LEU A N 1
ATOM 588 C CA . LEU A 1 71 ? -10.203 0.847 11.869 1.00 94.12 71 LEU A CA 1
ATOM 589 C C . LEU A 1 71 ? -10.866 0.649 13.238 1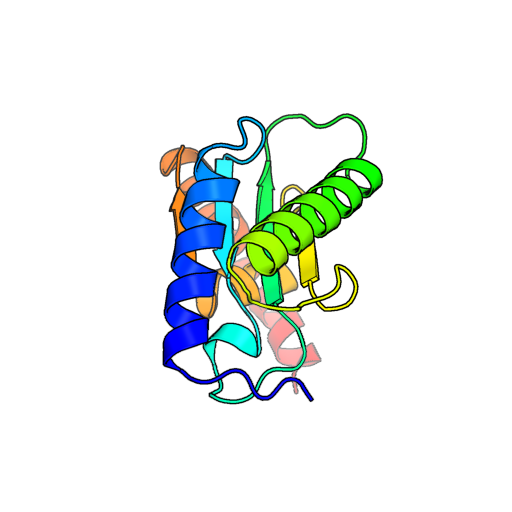.00 94.12 71 LEU A C 1
ATOM 591 O O . LEU A 1 71 ? -12.091 0.513 13.303 1.00 94.12 71 LEU A O 1
ATOM 595 N N . ILE A 1 72 ? -10.094 0.720 14.326 1.00 94.38 72 ILE A N 1
ATOM 596 C CA . ILE A 1 72 ? -10.597 0.600 15.701 1.00 94.38 72 ILE A CA 1
ATOM 597 C C . ILE A 1 72 ? -11.601 1.719 16.002 1.00 94.38 72 ILE A C 1
ATOM 599 O O . ILE A 1 72 ? -12.693 1.445 16.507 1.00 94.38 72 ILE A O 1
ATOM 603 N N . ASN A 1 73 ? -11.294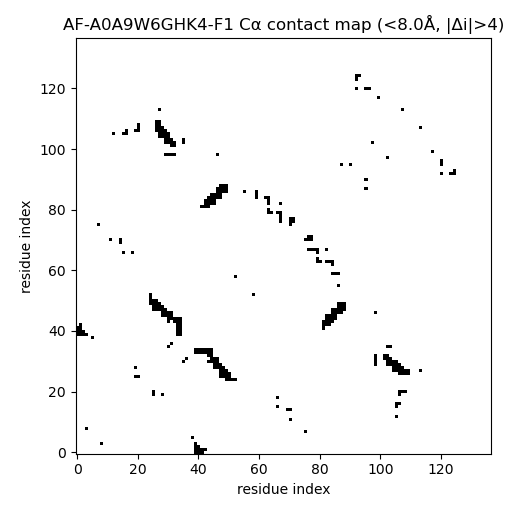 2.963 15.619 1.00 94.50 73 ASN A N 1
ATOM 604 C CA . ASN A 1 73 ? -12.205 4.105 15.763 1.00 94.50 73 ASN A CA 1
ATOM 605 C C . ASN A 1 73 ? -13.524 3.910 15.000 1.00 94.50 73 ASN A C 1
ATOM 607 O O . ASN A 1 73 ? -14.572 4.398 15.426 1.00 94.50 73 ASN A O 1
ATOM 611 N N . ALA A 1 74 ? -13.495 3.161 13.897 1.00 91.88 74 ALA A N 1
ATOM 612 C CA . ALA A 1 74 ? -14.671 2.800 13.114 1.00 91.88 74 ALA A CA 1
ATOM 613 C C . ALA A 1 74 ? -15.407 1.542 13.628 1.00 91.88 74 ALA A C 1
ATOM 615 O O . ALA A 1 74 ? -16.355 1.080 12.984 1.00 91.88 74 ALA A O 1
ATOM 616 N N . GLY A 1 75 ? -14.992 0.990 14.776 1.00 91.06 75 GLY A N 1
ATOM 617 C CA . GLY A 1 75 ? -15.581 -0.194 15.406 1.00 91.06 75 GLY A CA 1
ATOM 618 C C . GLY A 1 75 ? -15.091 -1.527 14.833 1.00 91.06 75 GLY A C 1
ATOM 619 O O . GLY A 1 75 ? -15.775 -2.540 14.987 1.00 91.06 75 GLY A O 1
ATOM 620 N N . ILE A 1 76 ? -13.944 -1.532 14.148 1.00 90.12 76 ILE A N 1
ATOM 621 C CA . ILE A 1 76 ? -13.328 -2.710 13.533 1.00 90.12 76 ILE A CA 1
ATOM 622 C C . ILE A 1 76 ? -12.015 -3.004 14.268 1.00 90.12 76 ILE A C 1
ATOM 624 O O . ILE A 1 76 ? -11.000 -2.352 14.038 1.00 90.12 76 ILE A O 1
ATOM 628 N N . ASP A 1 77 ? -12.039 -3.987 15.167 1.00 89.94 77 ASP A N 1
ATOM 629 C CA . ASP A 1 77 ? -10.896 -4.331 16.019 1.00 89.94 77 ASP A CA 1
ATOM 630 C C . ASP A 1 77 ? -9.855 -5.172 15.260 1.00 89.94 77 ASP A C 1
ATOM 632 O O . ASP A 1 77 ? -9.923 -6.402 15.216 1.00 89.94 77 ASP A O 1
ATOM 636 N N . ILE A 1 78 ? -8.922 -4.489 14.592 1.00 89.25 78 ILE A N 1
ATOM 637 C CA . ILE A 1 78 ? -7.815 -5.096 13.845 1.00 89.25 78 ILE A CA 1
ATOM 638 C C . ILE A 1 78 ? -6.501 -4.496 14.342 1.00 89.25 78 ILE A C 1
ATOM 640 O O . ILE A 1 78 ? -6.243 -3.309 14.154 1.00 89.25 78 ILE A O 1
ATOM 644 N N . SER A 1 79 ? -5.658 -5.341 14.941 1.00 91.50 79 SER A N 1
ATOM 645 C CA . SER A 1 79 ? -4.300 -4.985 15.384 1.00 91.50 79 SER A CA 1
ATOM 646 C C . SER A 1 79 ? -3.384 -4.647 14.191 1.00 91.50 79 SER A C 1
ATOM 648 O O . SER A 1 79 ? -3.550 -5.252 13.125 1.00 91.50 79 SER A O 1
ATOM 650 N N . PRO A 1 80 ? -2.365 -3.773 14.357 1.00 93.69 80 PRO A N 1
ATOM 651 C CA . PRO A 1 80 ? -1.367 -3.494 13.320 1.00 93.69 80 PRO A CA 1
ATOM 652 C C . PRO A 1 80 ? -0.655 -4.744 12.779 1.00 93.69 80 PRO A C 1
ATOM 654 O O . PRO A 1 80 ? -0.213 -4.745 11.631 1.00 93.69 80 PRO A O 1
ATOM 657 N N . ASP A 1 81 ? -0.567 -5.814 13.578 1.00 92.06 81 ASP A N 1
ATOM 658 C CA . ASP A 1 81 ? 0.069 -7.084 13.195 1.00 92.06 81 ASP A CA 1
ATOM 659 C C . ASP A 1 81 ? -0.663 -7.812 12.058 1.00 92.06 81 ASP A C 1
ATOM 661 O O . ASP A 1 81 ? -0.061 -8.619 11.354 1.00 92.06 81 ASP A O 1
ATOM 665 N N . TYR A 1 82 ? -1.950 -7.516 11.856 1.00 92.12 82 TYR A N 1
ATOM 666 C CA . TYR A 1 82 ? -2.766 -8.073 10.773 1.00 92.12 82 TYR A CA 1
ATOM 667 C C . TYR A 1 82 ? -2.759 -7.202 9.511 1.00 92.12 82 TYR A C 1
ATOM 669 O O . TYR A 1 82 ? -3.588 -7.389 8.622 1.00 92.12 82 TYR A O 1
ATOM 677 N N . ILE A 1 83 ? -1.857 -6.223 9.424 1.00 94.69 83 ILE A N 1
ATOM 678 C CA . ILE A 1 83 ? -1.723 -5.336 8.269 1.00 94.69 83 ILE A CA 1
ATOM 679 C C . ILE A 1 83 ? -0.339 -5.557 7.658 1.00 94.69 83 ILE A C 1
ATOM 681 O O . ILE A 1 83 ? 0.675 -5.140 8.232 1.00 94.69 83 ILE A O 1
ATOM 685 N N . ASP A 1 84 ? -0.271 -6.163 6.469 1.00 94.62 84 ASP A N 1
ATOM 686 C CA . ASP A 1 84 ? 0.976 -6.260 5.705 1.00 94.62 84 ASP A CA 1
ATOM 687 C C . ASP A 1 84 ? 1.079 -5.147 4.660 1.00 94.62 84 ASP A C 1
ATOM 689 O O . ASP A 1 84 ? 0.708 -5.271 3.493 1.00 94.62 84 ASP A O 1
ATOM 693 N N . LEU A 1 85 ? 1.602 -4.010 5.110 1.00 96.44 85 LEU A N 1
ATOM 694 C CA . LEU A 1 85 ? 1.869 -2.860 4.262 1.00 96.44 85 LEU A CA 1
ATOM 695 C C . LEU A 1 85 ? 3.305 -2.897 3.730 1.00 96.44 85 LEU A C 1
ATOM 697 O O . LEU A 1 85 ? 4.253 -2.895 4.517 1.00 96.44 85 LEU A O 1
ATOM 701 N N . ARG A 1 86 ? 3.466 -2.860 2.402 1.00 96.81 86 ARG A N 1
ATOM 702 C CA . ARG A 1 86 ? 4.750 -2.902 1.683 1.00 96.81 86 ARG A CA 1
ATOM 703 C C . ARG A 1 86 ? 4.957 -1.678 0.799 1.00 96.81 86 ARG A C 1
ATOM 705 O O . ARG A 1 86 ? 4.119 -1.368 -0.044 1.00 96.81 86 ARG A O 1
ATOM 712 N N . VAL A 1 87 ? 6.104 -1.010 0.951 1.00 97.50 87 VAL A N 1
ATOM 713 C CA . VAL A 1 87 ? 6.525 0.069 0.041 1.00 97.50 87 VAL A CA 1
ATOM 714 C C . VAL A 1 87 ? 7.138 -0.537 -1.219 1.00 97.50 87 VAL A C 1
ATOM 716 O O . VAL A 1 87 ? 8.119 -1.276 -1.142 1.00 97.50 87 VAL A O 1
ATOM 719 N N . ILE A 1 88 ? 6.584 -0.208 -2.385 1.00 97.12 88 ILE A N 1
ATOM 720 C CA . ILE A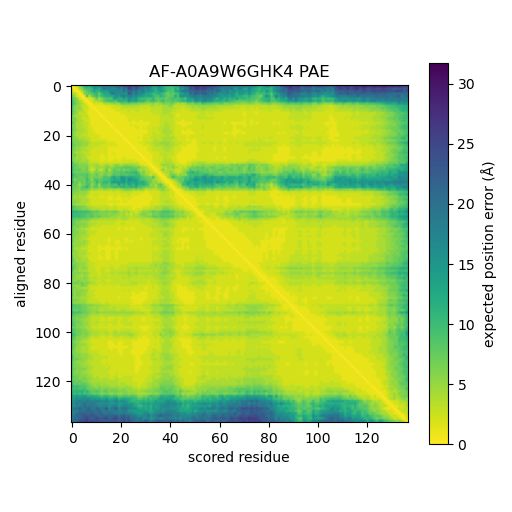 1 88 ? 6.901 -0.887 -3.649 1.00 97.12 88 ILE A CA 1
ATOM 721 C C . ILE A 1 88 ? 7.861 -0.131 -4.568 1.00 97.12 88 ILE A C 1
ATOM 723 O O . ILE A 1 88 ? 8.176 -0.621 -5.649 1.00 97.12 88 ILE A O 1
ATOM 727 N N . ASN A 1 89 ? 8.374 1.026 -4.141 1.00 95.75 89 ASN A N 1
ATOM 728 C CA . ASN A 1 89 ? 9.286 1.864 -4.931 1.00 95.75 89 ASN A CA 1
ATOM 729 C C . ASN A 1 89 ? 10.467 1.081 -5.527 1.00 95.75 89 ASN A C 1
ATOM 731 O O . ASN A 1 89 ? 10.849 1.306 -6.673 1.00 95.75 89 ASN A O 1
ATOM 735 N N . ASN A 1 90 ? 11.025 0.157 -4.741 1.00 92.62 90 ASN A N 1
ATOM 736 C CA . ASN A 1 90 ? 12.175 -0.671 -5.103 1.00 92.62 90 ASN A CA 1
ATOM 737 C C . ASN A 1 90 ? 11.891 -2.169 -4.905 1.00 92.62 90 ASN A C 1
ATOM 739 O O . ASN A 1 90 ? 12.818 -2.943 -4.669 1.00 92.62 90 ASN A O 1
ATOM 743 N N . ALA A 1 91 ? 10.620 -2.576 -4.935 1.00 93.44 91 ALA A N 1
ATOM 744 C CA . ALA A 1 91 ? 10.270 -3.974 -4.729 1.00 93.44 91 ALA A CA 1
ATOM 745 C C . ALA A 1 91 ? 10.724 -4.861 -5.909 1.00 93.44 91 ALA A C 1
ATOM 747 O O . ALA A 1 91 ? 10.815 -4.380 -7.045 1.00 93.44 91 ALA A O 1
ATOM 748 N N . PRO A 1 92 ? 10.998 -6.155 -5.657 1.00 91.25 92 PRO A N 1
ATOM 749 C CA . PRO A 1 92 ? 11.274 -7.136 -6.703 1.00 91.25 92 PRO A CA 1
ATOM 750 C C . PRO A 1 92 ? 10.171 -7.189 -7.770 1.00 91.25 92 PRO A C 1
ATOM 752 O O . PRO A 1 92 ? 8.991 -6.991 -7.476 1.00 91.25 92 PRO A O 1
ATOM 755 N N . TYR A 1 93 ? 10.549 -7.423 -9.030 1.00 86.44 93 TYR A N 1
ATOM 756 C CA . TYR A 1 93 ? 9.615 -7.32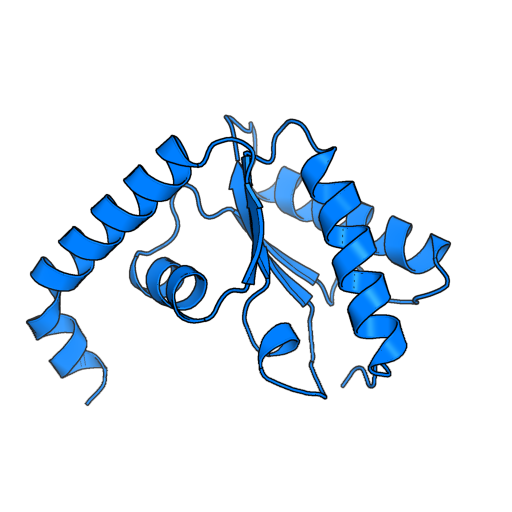0 -10.156 1.00 86.44 93 TYR A CA 1
ATOM 757 C C . TYR A 1 93 ? 8.555 -8.429 -10.163 1.00 86.44 93 TYR A C 1
ATOM 759 O O . TYR A 1 93 ? 7.448 -8.191 -10.626 1.00 86.44 93 TYR A O 1
ATOM 767 N N . ASP A 1 94 ? 8.878 -9.615 -9.658 1.00 87.00 94 ASP A N 1
ATOM 768 C CA . ASP A 1 94 ? 7.963 -10.740 -9.462 1.00 87.00 94 ASP A CA 1
ATOM 769 C C . ASP A 1 94 ? 6.843 -10.373 -8.482 1.00 87.00 94 ASP A C 1
ATOM 771 O O . ASP A 1 94 ? 5.667 -10.527 -8.808 1.00 87.00 94 ASP A O 1
ATOM 775 N N . PHE A 1 95 ? 7.195 -9.760 -7.350 1.00 91.94 95 PHE A N 1
ATOM 776 C CA . PHE A 1 95 ? 6.215 -9.217 -6.410 1.00 91.94 95 PHE A CA 1
ATOM 777 C C . PHE A 1 95 ? 5.385 -8.081 -7.030 1.00 91.94 95 PHE A C 1
ATOM 779 O O . PHE A 1 95 ? 4.171 -8.016 -6.853 1.00 91.94 95 PHE A O 1
ATOM 786 N N . LEU A 1 96 ? 6.013 -7.187 -7.802 1.00 94.75 96 LEU A N 1
ATOM 787 C CA . LEU A 1 96 ? 5.280 -6.132 -8.509 1.00 94.75 96 LEU A CA 1
ATOM 788 C C . LEU A 1 96 ? 4.278 -6.700 -9.523 1.00 94.75 96 LEU A C 1
ATOM 790 O O . LEU A 1 96 ? 3.200 -6.133 -9.667 1.00 94.75 96 LEU A O 1
ATOM 794 N N . ILE A 1 97 ? 4.606 -7.796 -10.216 1.00 91.62 97 ILE A N 1
ATOM 795 C CA . ILE A 1 97 ? 3.674 -8.469 -11.131 1.00 91.62 97 ILE A CA 1
ATOM 796 C C . ILE A 1 97 ? 2.461 -8.976 -10.360 1.00 91.62 97 ILE A C 1
ATOM 798 O O . ILE A 1 97 ? 1.346 -8.714 -10.791 1.00 91.62 97 ILE A O 1
ATOM 802 N N . GLU A 1 98 ? 2.657 -9.636 -9.217 1.00 90.94 98 GLU A N 1
ATOM 803 C CA . GLU A 1 98 ? 1.553 -10.105 -8.370 1.00 90.94 98 GLU A CA 1
ATOM 804 C C . GLU A 1 98 ? 0.612 -8.954 -7.981 1.00 90.94 98 GLU A C 1
ATOM 806 O O . GLU A 1 98 ? -0.600 -9.033 -8.195 1.00 90.94 98 GLU A O 1
ATOM 811 N N . VAL A 1 99 ? 1.176 -7.849 -7.482 1.00 95.00 99 VAL A N 1
ATOM 812 C CA . VAL A 1 99 ? 0.411 -6.658 -7.087 1.00 95.00 99 VAL A CA 1
ATOM 813 C C . VAL A 1 99 ? -0.325 -6.034 -8.276 1.00 95.00 99 VAL A C 1
ATOM 815 O O . VAL A 1 99 ? -1.472 -5.623 -8.132 1.00 95.00 99 VAL A O 1
ATOM 818 N N . LEU A 1 100 ? 0.313 -5.927 -9.443 1.00 93.25 100 LEU A N 1
ATOM 819 C CA . LEU A 1 100 ? -0.279 -5.274 -10.615 1.00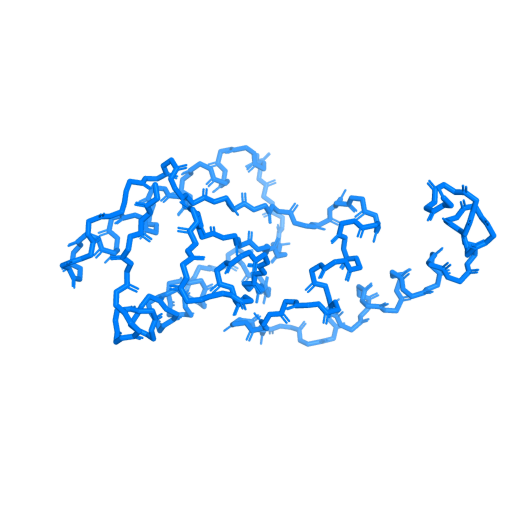 93.25 100 LEU A CA 1
ATOM 820 C C . LEU A 1 100 ? -1.314 -6.149 -11.338 1.00 93.25 100 LEU A C 1
ATOM 822 O O . LEU A 1 100 ? -2.253 -5.605 -11.914 1.00 93.25 100 LEU A O 1
ATOM 826 N N . ASP A 1 101 ? -1.140 -7.471 -11.328 1.00 90.19 101 ASP A N 1
ATOM 827 C CA . ASP A 1 101 ? -2.026 -8.436 -11.990 1.00 90.19 101 ASP A CA 1
ATOM 828 C C . ASP A 1 101 ? -3.294 -8.702 -11.167 1.00 90.19 101 ASP A C 1
ATOM 830 O O . ASP A 1 101 ? -4.401 -8.735 -11.704 1.00 90.19 101 ASP A O 1
ATOM 834 N N . ARG A 1 102 ? -3.142 -8.854 -9.845 1.00 90.44 102 ARG A N 1
ATOM 835 C CA . ARG A 1 102 ? -4.227 -9.284 -8.944 1.00 90.44 102 ARG A CA 1
ATOM 836 C C . ARG A 1 102 ? -4.716 -8.197 -7.998 1.00 90.44 102 ARG A C 1
ATOM 838 O O . ARG A 1 102 ? -5.773 -8.342 -7.384 1.00 90.44 102 ARG A O 1
ATOM 845 N N . GLY A 1 103 ? -3.954 -7.119 -7.847 1.00 93.94 103 GLY A N 1
ATOM 846 C CA . GLY A 1 103 ? -4.286 -6.052 -6.919 1.00 93.94 103 GLY A CA 1
ATOM 847 C C . GLY A 1 103 ? -5.426 -5.160 -7.404 1.00 93.94 103 GLY A C 1
ATOM 848 O O . GLY A 1 103 ? -5.606 -4.886 -8.590 1.00 93.94 103 GLY A O 1
ATOM 849 N N . VAL A 1 104 ? -6.177 -4.627 -6.446 1.00 95.75 104 VAL A N 1
ATOM 850 C CA . VAL A 1 104 ? -7.199 -3.605 -6.656 1.00 95.75 104 VAL A CA 1
ATOM 851 C C . VAL A 1 104 ? -6.610 -2.243 -6.324 1.00 95.75 104 VAL A C 1
ATOM 853 O O . VAL A 1 104 ? -6.260 -1.966 -5.177 1.00 95.75 104 VAL A O 1
ATOM 856 N N . LEU A 1 105 ? -6.542 -1.372 -7.329 1.00 97.44 105 LEU A N 1
ATOM 857 C CA . LEU A 1 105 ? -6.122 0.017 -7.167 1.00 97.44 105 LEU A CA 1
ATOM 858 C C . LEU A 1 105 ? -7.108 0.765 -6.258 1.00 97.44 105 LEU A C 1
ATOM 860 O O . LEU A 1 105 ? -8.304 0.854 -6.553 1.00 97.44 105 LEU A O 1
ATOM 864 N N . ILE A 1 106 ? -6.605 1.317 -5.154 1.00 97.38 106 ILE A N 1
ATOM 865 C CA . ILE A 1 106 ? -7.414 2.060 -4.179 1.00 97.38 106 ILE A CA 1
ATOM 866 C C . ILE A 1 106 ? -7.087 3.554 -4.132 1.00 97.38 106 ILE A C 1
ATOM 868 O O . ILE A 1 106 ? -7.979 4.350 -3.850 1.00 97.38 106 ILE A O 1
ATOM 872 N N . VAL A 1 107 ? -5.856 3.947 -4.463 1.00 98.25 107 VAL A N 1
ATOM 873 C CA . VAL A 1 107 ? -5.419 5.348 -4.557 1.00 98.25 107 VAL A CA 1
ATOM 874 C C . VAL A 1 107 ? -4.557 5.506 -5.799 1.00 98.25 107 VAL A C 1
ATOM 876 O O . VAL A 1 107 ? -3.690 4.670 -6.037 1.00 98.25 107 VAL A O 1
ATOM 879 N N . ASP A 1 108 ? -4.766 6.581 -6.559 1.00 98.06 108 ASP A N 1
ATOM 880 C CA . ASP A 1 108 ? -3.934 6.940 -7.711 1.00 98.06 108 ASP A CA 1
ATOM 881 C C . ASP A 1 108 ? -3.869 8.461 -7.889 1.00 98.06 108 ASP A C 1
ATOM 883 O O . ASP A 1 108 ? -4.741 9.068 -8.509 1.00 98.06 108 ASP A O 1
ATOM 887 N N . LYS A 1 109 ? -2.853 9.092 -7.294 1.00 98.25 109 LYS A N 1
ATOM 888 C CA . LYS A 1 109 ? -2.635 10.547 -7.371 1.00 98.25 109 LYS A CA 1
ATOM 889 C C . LYS A 1 109 ? -1.785 10.948 -8.572 1.00 98.25 109 LYS A C 1
ATOM 891 O O . LYS A 1 109 ? -1.781 12.114 -8.954 1.00 98.25 109 LYS A O 1
ATOM 896 N N . ASN A 1 110 ? -1.048 10.000 -9.152 1.00 98.06 110 ASN A N 1
ATOM 897 C CA . ASN A 1 110 ? -0.217 10.227 -10.327 1.00 98.06 110 ASN A CA 1
ATOM 898 C C . ASN A 1 110 ? -0.262 9.000 -11.262 1.00 98.06 110 ASN A C 1
ATOM 900 O O . ASN A 1 110 ? 0.634 8.146 -11.212 1.00 98.06 110 ASN A O 1
ATOM 904 N N . PRO A 1 111 ? -1.284 8.927 -12.138 1.00 97.62 111 PRO A N 1
ATOM 905 C CA . PRO A 1 111 ? -1.452 7.814 -13.071 1.00 97.62 111 PRO A CA 1
ATOM 906 C C . PRO A 1 111 ? -0.287 7.650 -14.054 1.00 97.62 111 PRO A C 1
ATOM 908 O O . PRO A 1 111 ? -0.009 6.534 -14.494 1.00 97.62 111 PRO A O 1
ATOM 911 N N . GLU A 1 112 ? 0.412 8.736 -14.395 1.00 97.94 112 GLU A N 1
ATOM 912 C CA . GLU A 1 112 ? 1.583 8.702 -15.278 1.00 97.94 112 GLU A CA 1
ATOM 913 C C . GLU A 1 112 ? 2.738 7.946 -14.612 1.00 97.94 112 GLU A C 1
ATOM 915 O O . GLU A 1 112 ? 3.286 7.008 -15.190 1.00 97.94 112 GLU A O 1
ATOM 920 N N . LEU A 1 113 ? 3.044 8.264 -13.349 1.00 97.06 113 LEU A N 1
ATOM 921 C CA . LEU A 1 113 ? 4.077 7.558 -12.589 1.00 97.06 113 LEU A CA 1
ATOM 922 C C . LEU A 1 113 ? 3.750 6.067 -12.428 1.00 97.06 113 LEU A C 1
ATOM 924 O O . LEU A 1 113 ? 4.630 5.214 -12.561 1.00 97.06 113 LEU A O 1
ATOM 928 N N . ARG A 1 114 ? 2.477 5.745 -12.183 1.00 97.38 114 ARG A N 1
ATOM 929 C CA . ARG A 1 114 ? 2.000 4.360 -12.103 1.00 97.38 114 ARG A CA 1
ATOM 930 C C . ARG A 1 114 ? 2.141 3.628 -13.439 1.00 97.38 114 ARG A C 1
ATOM 932 O O . ARG A 1 114 ? 2.574 2.479 -13.456 1.00 97.38 114 ARG A O 1
ATOM 939 N N . THR A 1 115 ? 1.823 4.291 -14.549 1.00 96.81 115 THR A N 1
ATOM 940 C CA . THR A 1 115 ? 1.975 3.732 -15.902 1.00 96.81 115 THR A CA 1
ATOM 941 C C . THR A 1 115 ? 3.443 3.450 -16.214 1.00 96.81 115 THR A C 1
ATOM 943 O O . THR A 1 115 ? 3.768 2.344 -16.637 1.00 96.81 115 THR A O 1
ATOM 946 N N . ASN A 1 116 ? 4.347 4.374 -15.878 1.00 96.50 116 ASN A N 1
ATOM 947 C CA . ASN A 1 116 ? 5.790 4.174 -16.033 1.00 96.50 116 ASN A CA 1
ATOM 948 C C . ASN A 1 116 ? 6.298 2.951 -15.244 1.00 96.50 116 ASN A C 1
ATOM 950 O O . ASN A 1 116 ? 7.149 2.201 -15.730 1.00 96.50 116 ASN A O 1
ATOM 954 N N . LEU A 1 117 ? 5.767 2.711 -14.036 1.00 95.31 117 LEU A N 1
ATOM 955 C CA . LEU A 1 117 ? 6.083 1.501 -13.271 1.00 95.31 117 LEU A CA 1
ATOM 956 C C . LEU A 1 117 ? 5.596 0.236 -13.996 1.00 95.31 117 LEU A C 1
ATOM 958 O O . LEU A 1 117 ? 6.363 -0.718 -14.121 1.00 95.31 117 LEU A O 1
ATOM 962 N N . ILE A 1 118 ? 4.356 0.233 -14.495 1.00 94.75 118 ILE A N 1
ATOM 963 C CA . ILE A 1 118 ? 3.776 -0.903 -15.231 1.00 94.75 118 ILE A CA 1
ATOM 964 C C . ILE A 1 118 ? 4.603 -1.219 -16.481 1.00 94.75 118 ILE A C 1
ATOM 966 O O . ILE A 1 118 ? 4.908 -2.385 -16.736 1.00 94.75 118 ILE A O 1
ATOM 970 N N . GLU A 1 119 ? 5.014 -0.203 -17.240 1.00 94.19 119 GLU A N 1
ATOM 971 C CA . GLU A 1 119 ? 5.861 -0.375 -18.422 1.00 94.19 119 GLU A CA 1
ATOM 972 C C . GLU A 1 119 ? 7.217 -0.989 -18.059 1.00 94.19 119 GLU A C 1
ATOM 974 O O . GLU A 1 119 ? 7.630 -1.987 -18.658 1.00 94.19 119 GLU A O 1
ATOM 979 N N . LYS A 1 120 ? 7.880 -0.460 -17.023 1.00 92.75 120 LYS A N 1
ATOM 980 C CA . LYS A 1 120 ? 9.156 -0.989 -16.521 1.00 92.75 120 LYS A CA 1
ATOM 981 C C . LYS A 1 120 ? 9.038 -2.456 -16.097 1.00 92.75 120 LYS A C 1
ATOM 983 O O . LYS A 1 120 ? 9.880 -3.275 -16.469 1.00 92.75 120 LYS A O 1
ATOM 988 N N . VAL A 1 121 ? 7.997 -2.800 -15.338 1.00 92.38 121 VAL A N 1
ATOM 989 C CA . VAL A 1 121 ? 7.737 -4.178 -14.887 1.00 92.38 121 VAL A CA 1
ATOM 990 C C . VAL A 1 121 ? 7.449 -5.093 -16.080 1.00 92.38 121 VAL A C 1
ATOM 992 O O . VAL A 1 121 ? 8.019 -6.179 -16.169 1.00 92.38 121 VAL A O 1
ATOM 995 N N . SER A 1 122 ? 6.653 -4.630 -17.045 1.00 89.25 122 SER A N 1
ATOM 996 C CA . SER A 1 122 ? 6.307 -5.384 -18.257 1.00 89.25 122 SER A CA 1
ATOM 997 C C . SER A 1 122 ? 7.530 -5.707 -19.119 1.00 89.25 122 SER A C 1
ATOM 999 O O . SER A 1 122 ? 7.645 -6.816 -19.646 1.00 89.25 122 SER A O 1
ATOM 1001 N N . LEU A 1 123 ? 8.463 -4.761 -19.264 1.00 90.00 123 LEU A N 1
ATOM 1002 C CA . LEU A 1 123 ? 9.720 -4.983 -19.984 1.00 90.00 123 LEU A CA 1
ATOM 1003 C C . LEU A 1 123 ? 10.600 -6.011 -19.267 1.00 90.00 123 LEU A C 1
ATOM 1005 O O . LEU A 1 123 ? 11.084 -6.949 -19.903 1.00 90.00 123 LEU A O 1
ATOM 1009 N N . ASN A 1 124 ? 10.748 -5.888 -17.947 1.00 86.12 124 ASN A N 1
ATOM 1010 C CA . ASN A 1 124 ? 11.515 -6.844 -17.149 1.00 86.12 124 ASN A CA 1
ATOM 1011 C C . ASN A 1 124 ? 10.920 -8.256 -17.213 1.00 86.12 124 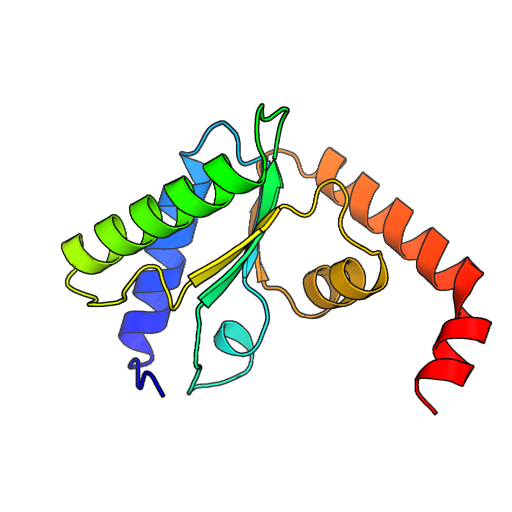ASN A C 1
ATOM 1013 O O . ASN A 1 124 ? 11.670 -9.220 -17.360 1.00 86.12 124 ASN A O 1
ATOM 1017 N N . TYR A 1 125 ? 9.593 -8.385 -17.165 1.00 83.31 125 TYR A N 1
ATOM 1018 C CA . TYR A 1 125 ? 8.915 -9.671 -17.318 1.00 83.31 125 TYR A CA 1
ATOM 1019 C C . TYR A 1 125 ? 9.220 -10.320 -18.671 1.00 83.31 125 TYR A C 1
ATOM 1021 O O . TYR A 1 125 ? 9.594 -11.488 -18.729 1.00 83.31 125 TYR A O 1
ATOM 1029 N N . ARG A 1 126 ? 9.131 -9.550 -19.765 1.00 85.38 126 ARG A N 1
ATOM 1030 C CA . ARG A 1 126 ? 9.434 -10.043 -21.120 1.00 85.38 126 ARG A CA 1
ATOM 1031 C C . ARG A 1 126 ? 10.879 -10.513 -21.254 1.00 85.38 126 ARG A C 1
ATOM 1033 O O . ARG A 1 126 ? 11.117 -11.560 -21.846 1.00 85.38 126 ARG A O 1
ATOM 1040 N N . ILE A 1 127 ? 11.832 -9.766 -20.696 1.00 85.31 127 ILE A N 1
ATOM 1041 C CA . ILE A 1 127 ? 13.258 -10.127 -20.729 1.00 85.31 127 ILE A CA 1
ATOM 1042 C C . ILE A 1 127 ? 13.512 -11.425 -19.949 1.00 85.31 127 ILE A C 1
ATOM 1044 O O . ILE A 1 127 ? 14.272 -12.277 -20.402 1.00 85.31 127 ILE A O 1
ATOM 1048 N N . ASN A 1 128 ? 12.857 -11.598 -18.800 1.00 80.94 128 ASN A N 1
ATOM 1049 C CA . ASN A 1 128 ? 13.091 -12.727 -17.897 1.00 80.94 128 ASN A CA 1
ATOM 1050 C C . ASN A 1 128 ? 12.109 -13.894 -18.090 1.00 80.94 128 ASN A C 1
ATOM 1052 O O . ASN A 1 128 ? 12.127 -14.836 -17.300 1.00 80.94 128 ASN A O 1
ATOM 1056 N N . GLN A 1 129 ? 11.277 -13.876 -19.138 1.00 78.31 129 GLN A N 1
ATOM 1057 C CA . GLN A 1 129 ? 10.216 -14.867 -19.347 1.00 78.31 129 GLN A CA 1
ATOM 1058 C C . GLN A 1 129 ? 10.743 -16.310 -19.332 1.00 78.31 129 GLN A C 1
ATOM 1060 O O . GLN A 1 129 ? 10.122 -17.187 -18.734 1.00 78.31 129 GLN A O 1
ATOM 1065 N N . ILE A 1 130 ? 11.904 -16.548 -19.953 1.00 77.25 130 ILE A N 1
ATOM 1066 C CA . ILE A 1 130 ? 12.535 -17.875 -20.004 1.00 77.25 130 ILE A CA 1
ATOM 1067 C C . ILE A 1 130 ? 12.907 -18.343 -18.592 1.00 77.25 130 ILE A C 1
ATOM 1069 O O . ILE A 1 130 ? 12.524 -19.441 -18.197 1.00 77.25 130 ILE A O 1
ATOM 1073 N N . VAL A 1 131 ? 13.570 -17.490 -17.807 1.00 75.19 131 VAL A N 1
ATOM 1074 C CA . VAL A 1 131 ? 13.997 -17.801 -16.432 1.00 75.19 131 VAL A CA 1
ATOM 1075 C C . VAL A 1 131 ? 12.789 -18.088 -15.539 1.00 75.19 131 VAL A C 1
ATOM 1077 O O . VAL A 1 131 ? 12.766 -19.092 -14.833 1.00 75.19 131 VAL A O 1
ATOM 1080 N N . LEU A 1 132 ? 11.749 -17.255 -15.619 1.00 70.31 132 LEU A N 1
ATOM 1081 C CA . LEU A 1 132 ? 10.515 -17.450 -14.854 1.00 70.31 132 LEU A CA 1
ATOM 1082 C C . LEU A 1 132 ? 9.831 -18.773 -15.224 1.00 70.31 132 LEU A C 1
ATOM 1084 O O . LEU A 1 132 ? 9.407 -19.516 -14.344 1.00 70.31 132 LEU A O 1
ATOM 1088 N N . SER A 1 133 ? 9.776 -19.110 -16.516 1.00 72.56 133 SER A N 1
ATOM 1089 C CA . SER A 1 133 ? 9.171 -20.365 -16.977 1.00 72.56 133 SER A CA 1
ATOM 1090 C C . SER A 1 133 ? 9.914 -21.623 -16.515 1.00 72.56 133 SER A C 1
ATOM 1092 O O . SER A 1 133 ? 9.322 -22.697 -16.494 1.00 72.56 133 SER A O 1
ATOM 1094 N N . GLU A 1 134 ? 11.195 -21.516 -16.152 1.00 75.38 134 GLU A N 1
ATOM 1095 C CA . GLU A 1 134 ? 11.961 -22.622 -15.573 1.00 75.38 134 GLU A CA 1
ATOM 1096 C C . GLU A 1 134 ? 11.818 -22.708 -14.052 1.00 75.38 134 GLU A C 1
ATOM 1098 O O . GLU A 1 134 ? 11.750 -23.815 -13.525 1.00 75.38 134 GLU A O 1
ATOM 1103 N N . PHE A 1 135 ? 11.739 -21.570 -13.355 1.00 67.31 135 PHE A N 1
ATOM 1104 C CA . PHE A 1 135 ? 11.586 -21.524 -11.896 1.00 67.31 135 PHE A CA 1
ATOM 1105 C C . PHE A 1 135 ? 10.208 -21.983 -11.404 1.00 67.31 135 PHE A C 1
ATOM 1107 O O . PHE A 1 135 ? 10.121 -22.561 -10.326 1.00 67.31 135 PHE A O 1
ATOM 1114 N N . TYR A 1 136 ? 9.145 -21.736 -12.176 1.00 63.59 136 TYR A N 1
ATOM 1115 C CA . TYR A 1 136 ? 7.767 -22.115 -11.827 1.00 63.59 136 TYR A CA 1
ATOM 1116 C C . TYR A 1 136 ? 7.302 -23.432 -12.484 1.00 63.59 136 TYR A C 1
ATOM 1118 O O . TYR A 1 136 ? 6.099 -23.644 -12.643 1.00 63.59 136 TYR A O 1
ATOM 1126 N N . LYS A 1 137 ? 8.239 -24.294 -12.903 1.00 52.69 137 LYS A N 1
ATOM 1127 C CA . LYS A 1 137 ? 7.939 -25.667 -13.348 1.00 52.69 137 LYS A CA 1
ATOM 1128 C C . LYS A 1 137 ? 7.583 -26.596 -12.195 1.00 52.69 137 LYS A C 1
ATOM 1130 O O . LYS A 1 137 ? 8.201 -26.467 -11.117 1.00 52.69 137 LYS A O 1
#

Foldseek 3Di:
DDQDAPVLLVVLLVLCLVVLQPPQFFAWKWWADPSQVHSDDQATEMETEGDDDPDQVVVLQVVLCVSQVSCVVVVHRDHSVRYHYHHCNPDDLVVVCRCVVGIDISDHNDVPVVVVNVVVSVVVCVVCVVVVVVVVD

InterPro domains:
  IPR041633 Polymerase beta, nucleotidyltransferase [PF18765] (16-111)
  IPR043519 Nucleotidyltransferase superfamily [G3DSA:3.30.460.10] (1-132)
  IPR043519 Nucleotidyltransferase superfamily [SSF81301] (8-110)
  IPR052930 Protein adenylyltransferase MntA [PTHR43852] (4-134)

Mean predicted aligned error: 5.09 Å

Organism: NCBI:txid28262

Secondary structure (DSSP, 8-state):
-B---HHHHHHHHHHHHHHHHH-TTEEEEEEESHHHH-SSBSSEEEEEEES--S-HHHHHHHHHHHHHHHHHHTT----GGGEEEEE-TT--HHHHHHHHHHPEEEEES-HHHHHHHHHHHHHHHHHHHHHHHHHT-